Protein AF-A0A5R8Y4D1-F1 (afdb_monomer)

Secondary structure (DSSP, 8-state):
---HHHHHHHHHHHHHHHHHHHHHHHHHHHHHHHHHHHHHHHHHHHHHHHHHHHHHHHHH-S-TTHHHHHHHHS-TTBPP----HHHHB-----SSEEEEEEEEEE-TT-GGGTTEEEEEEEEESSSS-SEEEEEEEEEEB--

Structure (mmCIF, N/CA/C/O backbone):
data_AF-A0A5R8Y4D1-F1
#
_entry.id   AF-A0A5R8Y4D1-F1
#
loop_
_atom_site.group_PDB
_atom_site.id
_atom_site.type_symbol
_atom_site.label_atom_id
_atom_site.label_alt_id
_atom_site.label_comp_id
_atom_site.label_asym_id
_atom_site.label_entity_id
_atom_site.label_seq_id
_atom_site.pdbx_PDB_ins_code
_atom_site.Cartn_x
_atom_site.Cartn_y
_atom_site.Cartn_z
_atom_site.occupancy
_atom_site.B_iso_or_equiv
_atom_site.auth_seq_id
_atom_site.auth_comp_id
_atom_site.auth_asym_id
_atom_site.auth_atom_id
_atom_site.pdbx_PDB_model_num
ATOM 1 N N . MET A 1 1 ? -22.761 -4.738 68.530 1.00 45.22 1 MET A N 1
ATOM 2 C CA . MET A 1 1 ? -22.892 -5.840 67.554 1.00 45.22 1 MET A CA 1
ATOM 3 C C . MET A 1 1 ? -22.680 -5.242 66.180 1.00 45.22 1 MET A C 1
ATOM 5 O O . MET A 1 1 ? -23.512 -4.475 65.719 1.00 45.22 1 MET A O 1
ATOM 9 N N . GLU A 1 2 ? -21.498 -5.465 65.618 1.00 48.47 2 GLU A N 1
ATOM 10 C CA . GLU A 1 2 ? -21.051 -4.818 64.386 1.00 48.47 2 GLU A CA 1
ATOM 11 C C . GLU A 1 2 ? -21.714 -5.472 63.164 1.00 48.47 2 GLU A C 1
ATOM 13 O O . GLU A 1 2 ? -21.823 -6.696 63.062 1.00 48.47 2 GLU A O 1
ATOM 18 N N . ASN A 1 3 ? -22.229 -4.630 62.275 1.00 49.94 3 ASN A N 1
ATOM 19 C CA . ASN A 1 3 ? -23.137 -4.969 61.187 1.00 49.94 3 ASN A CA 1
ATOM 20 C C . ASN A 1 3 ? -22.412 -5.752 60.064 1.00 49.94 3 ASN A C 1
ATOM 22 O O . ASN A 1 3 ? -21.897 -5.176 59.107 1.00 49.94 3 ASN A O 1
ATOM 26 N N . LYS A 1 4 ? -22.332 -7.086 60.187 1.00 55.09 4 LYS A N 1
ATOM 27 C CA . LYS A 1 4 ? -21.673 -7.979 59.205 1.00 55.09 4 LYS A CA 1
ATOM 28 C C . LYS A 1 4 ? -22.376 -8.042 57.838 1.00 55.09 4 LYS A C 1
ATOM 30 O O . LYS A 1 4 ? -21.716 -8.293 56.832 1.00 55.09 4 LYS A O 1
ATOM 35 N N . THR A 1 5 ? -23.687 -7.811 57.765 1.00 55.19 5 THR A N 1
ATOM 36 C CA . THR A 1 5 ? -24.475 -7.974 56.526 1.00 55.19 5 THR A CA 1
ATOM 37 C C . THR A 1 5 ? -24.297 -6.817 55.539 1.00 55.19 5 THR A C 1
ATOM 39 O O . THR A 1 5 ? -24.350 -7.031 54.327 1.00 55.19 5 THR A O 1
ATOM 42 N N . THR A 1 6 ? -24.010 -5.603 56.019 1.00 56.97 6 THR A N 1
ATOM 43 C CA . THR A 1 6 ? -23.682 -4.445 55.167 1.00 56.97 6 THR A CA 1
ATOM 44 C C . THR A 1 6 ? -22.351 -4.602 54.431 1.00 56.97 6 THR A C 1
ATOM 46 O O . THR A 1 6 ? -22.246 -4.212 53.269 1.00 56.97 6 THR A O 1
ATOM 49 N N . ASN A 1 7 ? -21.358 -5.241 55.056 1.00 61.19 7 ASN A N 1
ATOM 50 C CA . ASN A 1 7 ? -20.033 -5.430 54.456 1.00 61.19 7 ASN A CA 1
ATOM 51 C C . ASN A 1 7 ? -20.040 -6.461 53.314 1.00 61.19 7 ASN A C 1
ATOM 53 O O . ASN A 1 7 ? -19.364 -6.258 52.309 1.00 61.19 7 ASN A O 1
ATOM 57 N N . MET A 1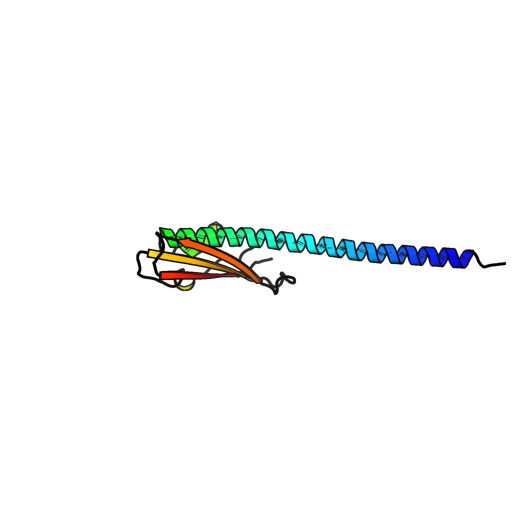 8 ? -20.861 -7.517 53.399 1.00 62.59 8 MET A N 1
ATOM 58 C CA . MET A 1 8 ? -20.993 -8.499 52.308 1.00 62.59 8 MET A CA 1
ATOM 59 C C . MET A 1 8 ? -21.659 -7.905 51.058 1.00 62.59 8 MET A C 1
ATOM 61 O O . MET A 1 8 ? -21.245 -8.208 49.940 1.00 62.59 8 MET A O 1
ATOM 65 N N . LYS A 1 9 ? -22.652 -7.017 51.226 1.00 64.38 9 LYS A N 1
ATOM 66 C CA . LYS A 1 9 ? -23.265 -6.291 50.098 1.00 64.38 9 LYS A CA 1
ATOM 67 C C . LYS A 1 9 ? -22.264 -5.359 49.410 1.00 64.38 9 LYS A C 1
ATOM 69 O O . LYS A 1 9 ? -22.254 -5.289 48.186 1.00 64.38 9 LYS A O 1
ATOM 74 N N . LYS A 1 10 ? -21.402 -4.686 50.178 1.00 74.62 10 LYS A N 1
ATOM 75 C CA . LYS A 1 10 ? -20.352 -3.813 49.636 1.00 74.62 10 LYS A CA 1
ATOM 76 C C . LYS A 1 10 ? -19.288 -4.603 48.862 1.00 74.62 10 LYS A C 1
ATOM 78 O O . LYS A 1 10 ? -18.960 -4.228 47.743 1.00 74.62 10 LYS A O 1
ATOM 83 N N . ALA A 1 11 ? -18.842 -5.738 49.404 1.00 78.38 11 ALA A N 1
ATOM 84 C CA . ALA A 1 11 ? -17.878 -6.617 48.739 1.00 78.38 11 ALA A CA 1
ATOM 85 C C . ALA A 1 11 ? -18.406 -7.181 47.404 1.00 78.38 11 ALA A C 1
ATOM 87 O O . ALA A 1 11 ? -17.661 -7.289 46.433 1.00 78.38 11 ALA A O 1
ATOM 88 N N . ALA A 1 12 ? -19.705 -7.497 47.323 1.00 82.31 12 ALA A N 1
ATOM 89 C CA . ALA A 1 12 ? -20.328 -7.926 46.071 1.00 82.31 12 ALA A CA 1
ATOM 90 C C . ALA A 1 12 ? -20.334 -6.811 45.008 1.00 82.31 12 ALA A C 1
ATOM 92 O O . ALA A 1 12 ? -20.061 -7.080 43.839 1.00 82.31 12 ALA A O 1
ATOM 93 N N . ILE A 1 13 ? -20.602 -5.564 45.411 1.00 85.06 13 ILE A N 1
ATOM 94 C CA . ILE A 1 13 ? -20.584 -4.399 44.513 1.00 85.06 13 ILE A CA 1
ATOM 95 C C . ILE A 1 13 ? -19.165 -4.126 44.005 1.00 85.06 13 ILE A C 1
ATOM 97 O O . ILE A 1 13 ? -18.985 -3.926 42.807 1.00 85.06 13 ILE A O 1
ATOM 101 N N . GLU A 1 14 ? -18.159 -4.167 44.883 1.00 85.44 14 GLU A N 1
ATOM 102 C CA . GLU A 1 14 ? -16.751 -3.989 44.500 1.00 85.44 14 GLU A CA 1
ATOM 103 C C . GLU A 1 14 ? -16.296 -5.069 43.506 1.00 85.44 14 GLU A C 1
ATOM 105 O O . GLU A 1 14 ? -15.656 -4.750 42.506 1.00 85.44 14 GLU A O 1
ATOM 110 N N . ASN A 1 15 ? -16.705 -6.326 43.706 1.00 88.12 15 ASN A N 1
ATOM 111 C CA . ASN A 1 15 ? -16.399 -7.412 42.774 1.00 88.12 15 ASN A CA 1
ATOM 112 C C . ASN A 1 15 ? -17.057 -7.194 41.397 1.00 88.12 15 ASN A C 1
ATOM 114 O O . ASN A 1 15 ? -16.396 -7.325 40.370 1.00 88.12 15 ASN A O 1
ATOM 118 N N . ILE A 1 16 ? -18.335 -6.798 41.355 1.00 90.81 16 ILE A N 1
ATOM 119 C CA . ILE A 1 16 ? -19.028 -6.470 40.093 1.00 90.81 16 ILE A CA 1
ATOM 120 C C . ILE A 1 16 ? -18.313 -5.325 39.360 1.00 90.81 16 ILE A C 1
ATOM 122 O O . ILE A 1 16 ? -18.125 -5.396 38.146 1.00 90.81 16 ILE A O 1
ATOM 126 N N . LEU A 1 17 ? -17.870 -4.298 40.090 1.00 89.75 17 LEU A N 1
ATOM 127 C CA . LEU A 1 17 ? -17.119 -3.170 39.534 1.00 89.75 17 LEU A CA 1
ATOM 128 C C . LEU A 1 17 ? -15.802 -3.622 38.886 1.00 89.75 17 LEU A C 1
ATOM 130 O O . LEU A 1 17 ? -15.503 -3.215 37.763 1.00 89.75 17 LEU A O 1
ATOM 134 N N . VAL A 1 18 ? -15.055 -4.511 39.548 1.00 92.88 18 VAL A N 1
ATOM 135 C CA . VAL A 1 18 ? -13.816 -5.091 39.000 1.00 92.88 18 VAL A CA 1
ATOM 136 C C . VAL A 1 18 ? -14.091 -5.868 37.709 1.00 92.88 18 VAL A C 1
ATOM 138 O O . VAL A 1 18 ? -13.372 -5.690 36.726 1.00 92.88 18 VAL A O 1
ATOM 141 N N . TRP A 1 19 ? -15.154 -6.674 37.667 1.00 94.19 19 TRP A N 1
ATOM 142 C CA . TRP A 1 19 ? -15.520 -7.435 36.468 1.00 94.19 19 TRP A CA 1
ATOM 143 C C . TRP A 1 19 ? -15.922 -6.549 35.289 1.00 94.19 19 TRP A C 1
ATOM 145 O O . TRP A 1 19 ? -15.547 -6.847 34.157 1.00 94.19 19 TRP A O 1
ATOM 155 N N . ILE A 1 20 ? -16.630 -5.444 35.535 1.00 93.75 20 ILE A N 1
ATOM 156 C CA . ILE A 1 20 ? -16.985 -4.481 34.482 1.00 93.75 20 ILE A CA 1
ATOM 157 C C . ILE A 1 20 ? -15.723 -3.840 33.895 1.00 93.75 20 ILE A C 1
ATOM 159 O O . ILE A 1 20 ? -15.586 -3.756 32.674 1.00 93.75 20 ILE A O 1
ATOM 163 N N . VAL A 1 21 ? -14.780 -3.429 34.745 1.00 93.88 21 VAL A N 1
ATOM 164 C CA . VAL A 1 21 ? -13.511 -2.831 34.299 1.00 93.88 21 VAL A CA 1
ATOM 165 C C . VAL A 1 21 ? -12.675 -3.839 33.505 1.00 93.88 21 VAL A C 1
ATOM 167 O O . VAL A 1 21 ? -12.142 -3.508 32.444 1.00 93.88 21 VAL A O 1
ATOM 170 N N . LEU A 1 22 ? -12.604 -5.087 33.972 1.00 93.44 22 LEU A N 1
ATOM 171 C CA . LEU A 1 22 ? -11.882 -6.157 33.285 1.00 93.44 22 LEU A CA 1
ATOM 172 C C . LEU A 1 22 ? -12.520 -6.477 31.925 1.00 93.44 22 LEU A C 1
ATOM 174 O O . LEU A 1 22 ? -11.813 -6.613 30.925 1.00 93.44 22 LEU A O 1
ATOM 178 N N . PHE A 1 23 ? -13.853 -6.508 31.860 1.00 94.81 23 PHE A N 1
ATOM 179 C CA . PHE A 1 23 ? -14.588 -6.697 30.612 1.00 94.81 23 PHE A CA 1
ATOM 180 C C . PHE A 1 23 ? -14.371 -5.541 29.626 1.00 94.81 23 PHE A C 1
ATOM 182 O O . PHE A 1 23 ? -14.164 -5.786 28.439 1.00 94.81 23 PHE A O 1
ATOM 189 N N . ALA A 1 24 ? -14.349 -4.292 30.098 1.00 93.56 24 ALA A N 1
ATOM 190 C CA . ALA A 1 24 ? -14.088 -3.130 29.249 1.00 93.56 24 ALA A CA 1
ATOM 191 C C . ALA A 1 24 ? -12.679 -3.168 28.627 1.00 93.56 24 ALA A C 1
ATOM 193 O O . ALA A 1 24 ? -12.521 -2.893 27.433 1.00 93.56 24 ALA A O 1
ATOM 194 N N . MET A 1 25 ? -11.659 -3.567 29.398 1.00 92.94 25 MET A N 1
ATOM 195 C CA . MET A 1 25 ? -10.300 -3.759 28.870 1.00 92.94 25 MET A CA 1
ATOM 196 C C . MET A 1 25 ? -10.237 -4.899 27.852 1.00 92.94 25 MET A C 1
ATOM 198 O O . MET A 1 25 ? -9.643 -4.739 26.785 1.00 92.94 25 MET A O 1
ATOM 202 N N . PHE A 1 26 ? -10.890 -6.026 28.143 1.00 93.00 26 PHE A N 1
ATOM 203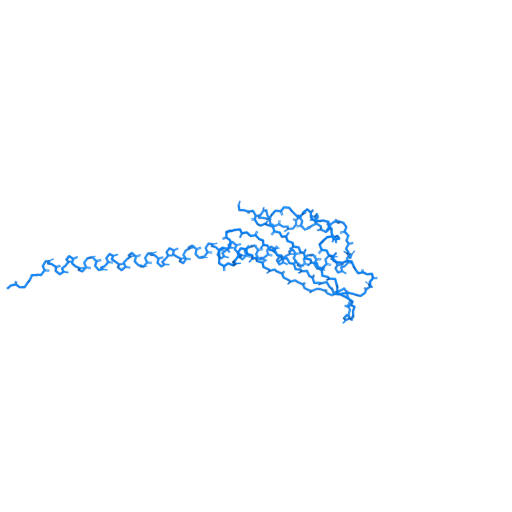 C CA . PHE A 1 26 ? -10.966 -7.154 27.219 1.00 93.00 26 PHE A CA 1
ATOM 204 C C . PHE A 1 26 ? -11.640 -6.768 25.893 1.00 93.00 26 PHE A C 1
ATOM 206 O O . PHE A 1 26 ? -11.081 -7.014 24.824 1.00 93.00 26 PHE A O 1
ATOM 213 N N . ALA A 1 27 ? -12.799 -6.105 25.951 1.00 92.12 27 ALA A N 1
ATOM 214 C CA . ALA A 1 27 ? -13.515 -5.647 24.763 1.00 92.12 27 ALA A CA 1
ATOM 215 C C . ALA A 1 27 ? -12.672 -4.661 23.937 1.00 92.12 27 ALA A C 1
ATOM 217 O O . ALA A 1 27 ? -12.636 -4.753 22.711 1.00 92.12 27 ALA A O 1
ATOM 218 N N . SER A 1 28 ? -11.930 -3.769 24.599 1.00 89.81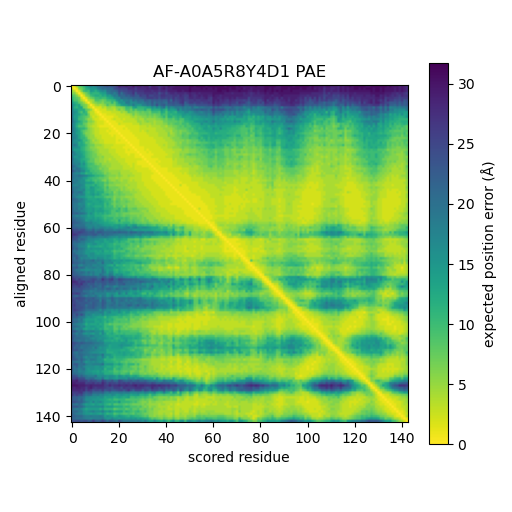 28 SER A N 1
ATOM 219 C CA . SER A 1 28 ? -11.029 -2.825 23.925 1.00 89.81 28 SER A CA 1
ATOM 220 C C . SER A 1 28 ? -9.916 -3.540 23.153 1.00 89.81 28 SER A C 1
ATOM 222 O O . SER A 1 28 ? -9.688 -3.236 21.982 1.00 89.81 28 SER A O 1
ATOM 224 N N . ILE A 1 29 ? -9.260 -4.533 23.767 1.00 90.88 29 ILE A N 1
ATOM 225 C CA . ILE A 1 29 ? -8.222 -5.335 23.095 1.00 90.88 29 ILE A CA 1
ATOM 226 C C . ILE A 1 29 ? -8.822 -6.132 21.930 1.00 90.88 29 ILE A C 1
ATOM 228 O O . ILE A 1 29 ? -8.217 -6.209 20.862 1.00 90.88 29 ILE A O 1
ATOM 232 N N . PHE A 1 30 ? -10.024 -6.683 22.096 1.00 89.31 30 PHE A N 1
ATOM 233 C CA . PHE A 1 30 ? -10.705 -7.421 21.034 1.00 89.31 30 PHE A CA 1
ATOM 234 C C . PHE A 1 30 ? -10.943 -6.554 19.788 1.00 89.31 30 PHE A C 1
ATOM 236 O O . PHE A 1 30 ? -10.556 -6.936 18.681 1.00 89.31 30 PHE A O 1
ATOM 243 N N . PHE A 1 31 ? -11.507 -5.354 19.958 1.00 84.75 31 PHE A N 1
ATOM 244 C CA . PHE A 1 31 ? -11.700 -4.431 18.836 1.00 84.75 31 PHE A CA 1
ATOM 245 C C . PHE A 1 31 ? -10.373 -3.948 18.244 1.00 84.75 31 PHE A C 1
ATOM 247 O O . PHE A 1 31 ? -10.278 -3.781 17.026 1.00 84.75 31 PHE A O 1
ATOM 254 N N . PHE A 1 32 ? -9.333 -3.777 19.061 1.00 84.31 32 PHE A N 1
ATOM 255 C CA . PHE A 1 32 ? -7.999 -3.431 18.575 1.00 84.31 32 PHE A CA 1
ATOM 256 C C . PHE A 1 32 ? -7.439 -4.499 17.622 1.00 84.31 32 PHE A C 1
ATOM 258 O O . PHE A 1 32 ? -6.993 -4.164 16.526 1.00 84.31 32 PHE A O 1
ATOM 265 N N . VAL A 1 33 ? -7.531 -5.784 17.982 1.00 88.44 33 VAL A N 1
ATOM 266 C CA . VAL A 1 33 ? -7.024 -6.893 17.150 1.00 88.44 33 VAL A CA 1
ATOM 267 C C . VAL A 1 33 ? -7.748 -6.975 15.804 1.00 88.44 33 VAL A C 1
ATOM 269 O O . VAL A 1 33 ? -7.109 -7.191 14.769 1.00 88.44 33 VAL A O 1
ATOM 272 N N . ILE A 1 34 ? -9.067 -6.765 15.790 1.00 85.19 34 ILE A N 1
ATOM 273 C CA . ILE A 1 34 ? -9.852 -6.763 14.546 1.00 85.19 34 ILE A CA 1
ATOM 274 C C . ILE A 1 34 ? -9.384 -5.639 13.618 1.00 85.19 34 ILE A C 1
ATOM 276 O O . ILE A 1 34 ? -9.059 -5.900 12.459 1.00 85.19 34 ILE A O 1
ATOM 280 N N . ASN A 1 35 ? -9.295 -4.409 14.134 1.00 80.44 35 ASN A N 1
ATOM 281 C CA . ASN A 1 35 ? -8.830 -3.262 13.352 1.00 80.44 35 ASN A CA 1
ATOM 282 C C . ASN A 1 35 ? -7.404 -3.487 12.832 1.00 80.44 35 ASN A C 1
ATOM 284 O O . ASN A 1 35 ? -7.129 -3.276 11.652 1.00 80.44 35 ASN A O 1
ATOM 288 N N . TYR A 1 36 ? -6.517 -3.998 13.685 1.00 83.94 36 TYR A N 1
ATOM 289 C CA . TYR A 1 36 ? -5.134 -4.284 13.320 1.00 83.94 36 TYR A CA 1
ATOM 290 C C . TYR A 1 36 ? -5.019 -5.332 12.202 1.00 83.94 36 TYR A C 1
ATOM 292 O O . TYR A 1 36 ? -4.222 -5.176 11.278 1.00 83.94 36 TYR A O 1
ATOM 300 N N . THR A 1 37 ? -5.865 -6.365 12.218 1.00 85.06 37 THR A N 1
ATOM 301 C CA . THR A 1 37 ? -5.866 -7.405 11.176 1.00 85.06 37 THR A CA 1
ATOM 302 C C . T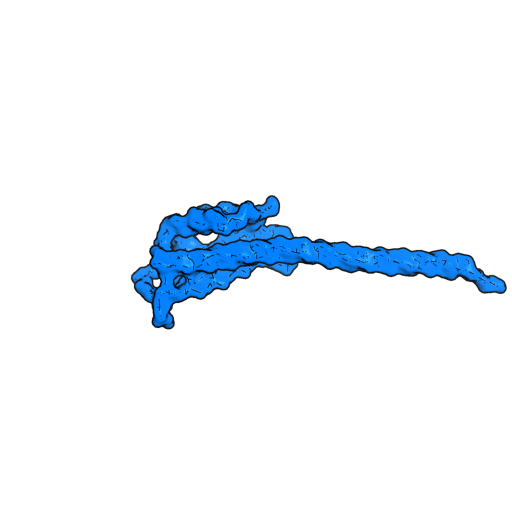HR A 1 37 ? -6.263 -6.850 9.806 1.00 85.06 37 THR A C 1
ATOM 304 O O . THR A 1 37 ? -5.661 -7.211 8.793 1.00 85.06 37 THR A O 1
ATOM 307 N N . VAL A 1 38 ? -7.264 -5.965 9.754 1.00 80.88 38 VAL A N 1
ATOM 308 C CA . VAL A 1 38 ? -7.679 -5.302 8.504 1.00 80.88 38 VAL A CA 1
ATOM 309 C C . VAL A 1 38 ? -6.537 -4.452 7.946 1.00 80.88 38 VAL A C 1
ATOM 311 O O . VAL A 1 38 ? -6.276 -4.481 6.744 1.00 80.88 38 VAL A O 1
ATOM 314 N N . ILE A 1 39 ? -5.815 -3.762 8.828 1.00 83.31 39 ILE A N 1
ATOM 315 C CA . ILE A 1 39 ? -4.691 -2.895 8.470 1.00 83.31 39 ILE A CA 1
ATOM 316 C C . ILE A 1 39 ? -3.526 -3.688 7.896 1.00 83.31 39 ILE A C 1
ATOM 318 O O . ILE A 1 39 ? -3.008 -3.303 6.851 1.00 83.31 39 ILE A O 1
ATOM 322 N N . ILE A 1 40 ? -3.134 -4.798 8.529 1.00 86.50 40 ILE A N 1
ATOM 323 C CA . ILE A 1 40 ? -2.054 -5.645 8.004 1.00 86.50 40 ILE A CA 1
ATOM 324 C C . ILE A 1 40 ? -2.401 -6.140 6.603 1.00 86.50 40 ILE A C 1
ATOM 326 O O . ILE A 1 40 ? -1.601 -5.990 5.690 1.00 86.50 40 ILE A O 1
ATOM 330 N N . ARG A 1 41 ? -3.617 -6.655 6.393 1.00 86.19 41 ARG A N 1
ATOM 331 C CA . ARG A 1 41 ? -4.029 -7.154 5.070 1.00 86.19 41 ARG A CA 1
ATOM 332 C C . ARG A 1 41 ? -4.033 -6.058 4.006 1.00 86.19 41 ARG A C 1
ATOM 334 O O . ARG A 1 41 ? -3.647 -6.305 2.862 1.00 86.19 41 ARG A O 1
ATOM 341 N N . ALA A 1 42 ? -4.488 -4.859 4.371 1.00 86.06 42 ALA A N 1
ATOM 342 C CA . ALA A 1 42 ? -4.428 -3.704 3.486 1.00 86.06 42 ALA A CA 1
ATOM 343 C C . ALA A 1 42 ? -2.972 -3.358 3.154 1.00 86.06 42 ALA A C 1
ATOM 345 O O . ALA A 1 42 ? -2.641 -3.192 1.983 1.00 86.06 42 ALA A O 1
ATOM 346 N N . LYS A 1 43 ? -2.096 -3.340 4.162 1.00 87.94 43 LYS A N 1
ATOM 347 C CA . LYS A 1 43 ? -0.670 -3.074 3.994 1.00 87.94 43 LYS A CA 1
ATOM 348 C C . LYS A 1 43 ? 0.020 -4.107 3.103 1.00 87.94 43 LYS A C 1
ATOM 350 O O . LYS A 1 43 ? 0.714 -3.698 2.184 1.00 87.94 43 LYS A O 1
ATOM 355 N N . ASP A 1 44 ? -0.213 -5.400 3.306 1.00 89.56 44 ASP A N 1
ATOM 356 C CA . ASP A 1 44 ? 0.374 -6.460 2.475 1.00 89.56 44 ASP A CA 1
ATOM 357 C C . ASP A 1 44 ? -0.036 -6.303 1.004 1.00 89.56 44 ASP A C 1
ATOM 359 O O . ASP A 1 44 ? 0.784 -6.436 0.098 1.00 89.56 44 ASP A O 1
ATOM 363 N N . THR A 1 45 ? -1.304 -5.951 0.757 1.00 88.81 45 THR A N 1
ATOM 364 C CA . THR A 1 45 ? -1.793 -5.674 -0.603 1.00 88.81 45 THR A CA 1
ATOM 365 C C . THR A 1 45 ? -1.107 -4.441 -1.195 1.00 88.81 45 THR A C 1
ATOM 367 O O . THR A 1 45 ? -0.703 -4.458 -2.353 1.00 88.81 45 THR A O 1
ATOM 370 N N . MET A 1 46 ? -0.953 -3.368 -0.416 1.00 90.12 46 MET A N 1
ATOM 371 C CA . MET A 1 46 ? -0.266 -2.157 -0.871 1.00 90.12 46 MET A CA 1
ATOM 372 C C . MET A 1 46 ? 1.213 -2.406 -1.157 1.00 90.12 46 MET A C 1
ATOM 374 O O . MET A 1 46 ? 1.722 -1.901 -2.151 1.00 90.12 46 MET A O 1
ATOM 378 N N . ASP A 1 47 ? 1.888 -3.180 -0.308 1.00 90.94 47 ASP A N 1
ATOM 379 C CA . ASP A 1 47 ? 3.289 -3.550 -0.488 1.00 90.94 47 ASP A CA 1
ATOM 380 C C . ASP A 1 47 ? 3.449 -4.398 -1.766 1.00 90.94 47 ASP A C 1
ATOM 382 O O . ASP A 1 47 ? 4.368 -4.150 -2.546 1.00 90.94 47 ASP A O 1
ATOM 386 N N . ALA A 1 48 ? 2.507 -5.305 -2.057 1.00 90.75 48 ALA A N 1
ATOM 387 C CA . ALA A 1 48 ? 2.474 -6.054 -3.316 1.00 90.75 48 ALA A CA 1
ATOM 388 C C . ALA A 1 48 ? 2.242 -5.151 -4.544 1.00 90.75 48 ALA A C 1
ATOM 390 O O . ALA A 1 48 ? 2.914 -5.312 -5.561 1.00 90.75 48 ALA A O 1
ATOM 391 N N . ILE A 1 49 ? 1.332 -4.175 -4.450 1.00 89.69 49 ILE A N 1
ATOM 392 C CA . ILE A 1 49 ? 1.084 -3.185 -5.512 1.00 89.69 49 ILE A CA 1
ATOM 393 C C . ILE A 1 49 ? 2.326 -2.313 -5.740 1.00 89.69 49 ILE A C 1
ATOM 395 O O . ILE A 1 49 ? 2.701 -2.078 -6.887 1.00 89.69 49 ILE A O 1
ATOM 399 N N . ALA A 1 50 ? 2.985 -1.854 -4.674 1.00 90.56 50 ALA A N 1
ATOM 400 C CA . ALA A 1 50 ? 4.189 -1.032 -4.764 1.00 90.56 50 ALA A CA 1
ATOM 401 C C . ALA A 1 50 ? 5.369 -1.815 -5.363 1.00 90.56 50 ALA A C 1
ATOM 403 O O . ALA A 1 50 ? 6.112 -1.279 -6.187 1.00 90.56 50 ALA A O 1
ATOM 404 N N . ASP A 1 51 ? 5.537 -3.085 -4.985 1.00 92.31 51 ASP A N 1
ATOM 405 C CA . ASP A 1 51 ? 6.572 -3.960 -5.543 1.00 92.31 51 ASP A CA 1
ATOM 406 C C . ASP A 1 51 ? 6.304 -4.291 -7.009 1.00 92.31 51 ASP A C 1
ATOM 408 O O . ASP A 1 51 ? 7.193 -4.145 -7.845 1.00 92.31 51 ASP A O 1
ATOM 412 N N . PHE A 1 52 ? 5.065 -4.627 -7.364 1.00 90.12 52 PHE A N 1
ATOM 413 C CA . PHE A 1 52 ? 4.697 -4.827 -8.761 1.00 90.12 52 PHE A CA 1
ATOM 414 C C . PHE A 1 52 ? 4.898 -3.555 -9.592 1.00 90.12 52 PHE A C 1
ATOM 416 O O . PHE A 1 52 ? 5.553 -3.606 -10.629 1.00 90.12 52 PHE A O 1
ATOM 423 N N . GLY A 1 53 ? 4.380 -2.413 -9.132 1.00 88.50 53 GLY A N 1
ATOM 424 C CA . GLY A 1 53 ? 4.452 -1.149 -9.862 1.00 88.50 53 GLY A CA 1
ATOM 425 C C . GLY A 1 53 ? 5.883 -0.667 -10.072 1.00 88.50 53 GLY A C 1
ATOM 426 O O . GLY A 1 53 ? 6.252 -0.302 -11.185 1.00 88.50 53 GLY A O 1
ATOM 427 N N . SER A 1 54 ? 6.717 -0.731 -9.032 1.00 89.69 54 SER A N 1
ATOM 428 C CA . SER A 1 54 ? 8.129 -0.343 -9.145 1.00 89.69 54 SER A CA 1
ATOM 429 C C . SER A 1 54 ? 8.921 -1.250 -10.089 1.00 89.69 54 SER A C 1
ATOM 431 O O . SER A 1 54 ? 9.670 -0.736 -10.916 1.00 89.69 54 SER A O 1
ATOM 433 N N . ASN A 1 55 ? 8.725 -2.573 -10.028 1.00 89.00 55 ASN A N 1
ATOM 434 C CA . ASN A 1 55 ? 9.387 -3.510 -10.942 1.00 89.00 55 ASN A CA 1
ATOM 435 C C . ASN A 1 55 ? 8.867 -3.386 -12.380 1.00 89.00 55 ASN A C 1
ATOM 437 O O . ASN A 1 55 ? 9.653 -3.431 -13.323 1.00 89.00 55 ASN A O 1
ATOM 441 N N . TYR A 1 56 ? 7.558 -3.206 -12.563 1.00 87.81 56 TYR A N 1
ATOM 442 C CA . TYR A 1 56 ? 6.964 -3.050 -13.888 1.00 87.81 56 TYR A CA 1
ATOM 443 C C . TYR A 1 56 ? 7.500 -1.804 -14.588 1.00 87.81 56 TYR A C 1
ATOM 445 O O . TYR A 1 56 ? 7.941 -1.897 -15.732 1.00 87.81 56 TYR A O 1
ATOM 453 N N . VAL A 1 57 ? 7.513 -0.668 -13.886 1.00 86.94 57 VAL A N 1
ATOM 454 C CA . VAL A 1 57 ? 8.036 0.592 -14.424 1.00 86.94 57 VAL A CA 1
ATOM 455 C C . VAL A 1 57 ? 9.545 0.511 -14.637 1.00 86.94 57 VAL A C 1
ATOM 457 O O . VAL A 1 57 ? 10.027 1.039 -15.628 1.00 86.94 57 VAL A O 1
ATOM 460 N N . ALA A 1 58 ? 10.292 -0.181 -13.771 1.00 86.19 58 ALA A N 1
ATOM 461 C CA . ALA A 1 58 ? 11.731 -0.359 -13.960 1.00 86.19 58 ALA A CA 1
ATOM 462 C C . ALA A 1 58 ? 12.072 -1.175 -15.217 1.00 86.19 58 ALA A C 1
ATOM 464 O O . ALA A 1 58 ? 13.043 -0.856 -15.888 1.00 86.19 58 ALA A O 1
ATOM 465 N N . VAL A 1 59 ? 11.289 -2.209 -15.547 1.00 86.12 59 VAL A N 1
ATOM 466 C CA . VAL A 1 59 ? 11.579 -3.106 -16.682 1.00 86.12 59 VAL A CA 1
ATOM 467 C C . VAL A 1 59 ? 10.971 -2.609 -17.993 1.00 86.12 59 VAL A C 1
ATOM 469 O O . VAL A 1 59 ? 11.628 -2.640 -19.030 1.00 86.12 59 VAL A O 1
ATOM 472 N N . ASN A 1 60 ? 9.707 -2.185 -17.963 1.00 82.25 60 ASN A N 1
ATOM 473 C CA . ASN A 1 60 ? 8.930 -1.874 -19.166 1.00 82.25 60 ASN A CA 1
ATOM 474 C C . ASN A 1 60 ? 8.775 -0.367 -19.409 1.00 82.25 60 ASN A C 1
ATOM 476 O O . ASN A 1 60 ? 8.223 0.027 -20.435 1.00 82.25 60 ASN A O 1
ATOM 480 N N . GLY A 1 61 ? 9.232 0.474 -18.478 1.00 79.50 61 GLY A N 1
ATOM 481 C CA . GLY A 1 61 ? 8.928 1.899 -18.482 1.00 79.50 61 GLY A CA 1
ATOM 482 C C . GLY A 1 61 ? 7.467 2.191 -18.124 1.00 79.50 61 GLY A C 1
ATOM 483 O O . GLY A 1 61 ? 6.728 1.346 -17.612 1.00 79.50 61 GLY A O 1
ATOM 484 N N . ILE A 1 62 ? 7.047 3.427 -18.382 1.00 79.75 62 ILE A N 1
ATOM 485 C CA . ILE A 1 62 ? 5.673 3.883 -18.148 1.00 79.75 62 ILE A CA 1
ATOM 486 C C . ILE A 1 62 ? 4.861 3.557 -19.404 1.00 79.75 62 ILE A C 1
ATOM 488 O O . ILE A 1 62 ? 5.035 4.197 -20.436 1.00 79.75 62 ILE A O 1
ATOM 492 N N . GLY A 1 63 ? 4.010 2.534 -19.321 1.00 73.69 63 GLY A N 1
ATOM 493 C CA . GLY A 1 63 ? 3.092 2.128 -20.392 1.00 73.69 63 GLY A CA 1
ATOM 494 C C . GLY A 1 63 ? 1.646 2.119 -19.908 1.00 73.69 63 GLY A C 1
ATOM 495 O O . GLY A 1 63 ? 1.420 2.073 -18.702 1.00 73.69 63 GLY A O 1
ATOM 496 N N . ASP A 1 64 ? 0.681 2.156 -20.826 1.00 72.25 64 ASP A N 1
ATOM 497 C CA . ASP A 1 64 ? -0.752 2.372 -20.540 1.00 72.25 64 ASP A CA 1
ATOM 498 C C . ASP A 1 64 ? -1.418 1.242 -19.721 1.00 72.25 64 ASP A C 1
ATOM 500 O O . ASP A 1 64 ? -2.404 1.473 -19.030 1.00 72.25 64 ASP A O 1
ATOM 504 N N . ASP A 1 65 ? -0.820 0.047 -19.691 1.00 81.31 65 ASP A N 1
ATOM 505 C CA . ASP A 1 65 ? -1.396 -1.148 -19.049 1.00 81.31 65 ASP A CA 1
ATOM 506 C C . ASP A 1 65 ? -1.129 -1.264 -17.532 1.00 81.31 65 ASP A C 1
ATOM 508 O O . ASP A 1 65 ? -1.547 -2.237 -16.894 1.00 81.31 65 ASP A O 1
ATOM 512 N N . LEU A 1 66 ? -0.364 -0.347 -16.926 1.00 83.69 66 LEU A N 1
ATOM 513 C CA . LEU A 1 66 ? 0.044 -0.479 -15.518 1.00 83.69 66 LEU A CA 1
ATOM 514 C C . LEU A 1 66 ? -1.169 -0.507 -14.570 1.00 83.69 66 LEU A C 1
ATOM 516 O O . LEU A 1 66 ? -1.190 -1.321 -13.648 1.00 83.69 66 LEU A O 1
ATOM 520 N N . SER A 1 67 ? -2.183 0.330 -14.796 1.00 84.88 67 SER A N 1
ATOM 521 C CA . SER A 1 67 ? -3.393 0.380 -13.960 1.00 84.88 67 SER A CA 1
ATOM 522 C C . SER A 1 67 ? -4.231 -0.898 -14.072 1.00 84.88 67 SER A C 1
ATOM 524 O O . SER A 1 67 ? -4.668 -1.430 -13.048 1.00 84.88 67 SER A O 1
ATOM 526 N N . ASP A 1 68 ? -4.375 -1.449 -15.277 1.00 87.31 68 ASP A N 1
ATOM 527 C CA . ASP A 1 68 ? -5.071 -2.717 -15.526 1.00 87.31 68 ASP A CA 1
ATOM 528 C C . ASP A 1 68 ? -4.373 -3.886 -14.827 1.00 87.31 68 ASP A C 1
ATOM 530 O O . ASP A 1 68 ? -4.993 -4.627 -14.063 1.00 87.31 68 ASP A O 1
ATOM 534 N N . ARG A 1 69 ? -3.050 -3.996 -14.976 1.00 84.50 69 ARG A N 1
ATOM 535 C CA . ARG A 1 69 ? -2.281 -5.060 -14.311 1.00 84.50 69 ARG A CA 1
ATOM 536 C C . ARG A 1 69 ? -2.267 -4.915 -12.790 1.00 84.50 69 ARG A C 1
ATOM 538 O O . ARG A 1 69 ? -2.258 -5.913 -12.072 1.00 84.50 69 ARG A O 1
ATOM 545 N N . MET A 1 70 ? -2.292 -3.686 -12.276 1.00 87.00 70 MET A N 1
ATOM 546 C CA . MET A 1 70 ? -2.471 -3.442 -10.844 1.00 87.00 70 MET A CA 1
ATOM 547 C C . MET A 1 70 ? -3.866 -3.852 -10.357 1.00 87.00 70 MET A C 1
ATOM 549 O O . MET A 1 70 ? -4.003 -4.362 -9.242 1.00 87.00 70 MET A O 1
ATOM 553 N N . ASN A 1 71 ? -4.898 -3.669 -11.186 1.00 86.50 71 ASN A N 1
ATOM 554 C CA . ASN A 1 71 ? -6.254 -4.124 -10.890 1.00 86.50 71 ASN A CA 1
ATOM 555 C C . ASN A 1 71 ? -6.384 -5.656 -10.855 1.00 86.50 71 ASN A C 1
ATOM 557 O O . ASN A 1 71 ? -7.259 -6.152 -10.144 1.00 86.50 71 ASN A O 1
ATOM 561 N N . ASP A 1 72 ? -5.499 -6.396 -11.526 1.00 86.81 72 ASP A N 1
ATOM 562 C CA . ASP A 1 72 ? -5.466 -7.864 -11.462 1.00 86.81 72 ASP A CA 1
ATOM 563 C C . ASP A 1 72 ? -4.876 -8.399 -10.146 1.00 86.81 72 ASP A C 1
ATOM 565 O O . ASP A 1 72 ? -5.302 -9.443 -9.647 1.00 86.81 72 ASP A O 1
ATOM 569 N N . ILE A 1 73 ? -3.901 -7.694 -9.561 1.00 86.44 73 ILE A N 1
ATOM 570 C CA . ILE A 1 73 ? -3.215 -8.131 -8.330 1.00 86.44 73 ILE A CA 1
ATOM 571 C C . ILE A 1 73 ? -3.828 -7.562 -7.050 1.00 86.44 73 ILE A C 1
ATOM 573 O O . ILE A 1 73 ? -3.512 -8.024 -5.949 1.00 86.44 73 ILE A O 1
ATOM 577 N N . LYS A 1 74 ? -4.679 -6.537 -7.156 1.00 84.06 74 LYS A N 1
ATOM 578 C CA . LYS A 1 74 ? -5.265 -5.907 -5.974 1.00 84.06 74 LYS A CA 1
ATOM 579 C C . LYS A 1 74 ? -6.244 -6.845 -5.272 1.00 84.06 74 LYS A C 1
ATOM 581 O O . LYS A 1 74 ? -6.957 -7.649 -5.869 1.00 84.06 74 LYS A O 1
ATOM 586 N N . SER A 1 75 ? -6.355 -6.662 -3.963 1.00 83.50 75 SER A N 1
ATOM 587 C CA . SER A 1 75 ? -7.419 -7.291 -3.189 1.00 83.50 75 SER A CA 1
ATOM 588 C C . SER A 1 75 ? -8.778 -6.661 -3.520 1.00 83.50 75 SER A C 1
ATOM 590 O O . SER A 1 75 ? -8.878 -5.462 -3.779 1.00 83.50 75 SER A O 1
ATOM 592 N N . ARG A 1 76 ? -9.855 -7.456 -3.439 1.00 81.56 76 ARG A N 1
ATOM 593 C CA . ARG A 1 76 ? -11.247 -7.020 -3.686 1.00 81.56 76 ARG A CA 1
ATOM 594 C C . ARG A 1 76 ? -11.699 -5.848 -2.813 1.00 81.56 76 ARG A C 1
ATOM 596 O O . ARG A 1 76 ? -12.617 -5.129 -3.185 1.00 81.56 76 ARG A O 1
ATOM 603 N N . ASN A 1 77 ? -11.040 -5.655 -1.675 1.00 80.81 77 ASN A N 1
ATOM 604 C CA . ASN A 1 77 ? -11.337 -4.575 -0.742 1.00 80.81 77 ASN A CA 1
ATOM 605 C C . ASN A 1 77 ? -10.762 -3.229 -1.205 1.00 80.81 77 ASN A C 1
ATOM 607 O O . ASN A 1 77 ? -10.967 -2.226 -0.540 1.00 80.81 77 ASN A O 1
ATOM 611 N N . PHE A 1 78 ? -10.029 -3.173 -2.316 1.00 84.38 78 PHE A N 1
ATOM 612 C CA . PHE A 1 78 ? -9.577 -1.920 -2.910 1.00 84.38 78 PHE A CA 1
ATOM 613 C C . PHE A 1 78 ? -10.482 -1.538 -4.079 1.00 84.38 78 PHE A C 1
ATOM 615 O O . PHE A 1 78 ? -10.869 -2.379 -4.897 1.00 84.38 78 PHE A O 1
ATOM 622 N N . SER A 1 79 ? -10.793 -0.247 -4.174 1.00 84.88 79 SER A N 1
ATOM 623 C CA . SER A 1 79 ? -11.411 0.369 -5.353 1.00 84.88 79 SER A CA 1
ATOM 624 C C . SER A 1 79 ? -10.586 0.111 -6.620 1.00 84.88 79 SER A C 1
ATOM 626 O O . SER A 1 79 ? -9.413 -0.262 -6.557 1.00 84.88 79 SER A O 1
ATOM 628 N N . ASN A 1 80 ? -11.219 0.176 -7.794 1.00 83.19 80 ASN A N 1
ATOM 629 C CA . ASN A 1 80 ? -10.482 0.064 -9.055 1.00 83.19 80 ASN A CA 1
ATOM 630 C C . ASN A 1 80 ? -9.576 1.283 -9.230 1.00 83.19 80 ASN A C 1
ATOM 632 O O . ASN A 1 80 ? -9.982 2.415 -8.969 1.00 83.19 80 ASN A O 1
ATOM 636 N N . ILE A 1 81 ? -8.350 1.021 -9.667 1.00 83.31 81 ILE A N 1
ATOM 637 C CA . ILE A 1 81 ? -7.380 2.036 -10.047 1.00 83.31 81 ILE A CA 1
ATOM 638 C C . ILE A 1 81 ? -7.746 2.460 -11.467 1.00 83.31 81 ILE A C 1
ATOM 640 O O . ILE A 1 81 ? -7.520 1.707 -12.407 1.00 83.31 81 ILE A O 1
ATOM 644 N N . ASN A 1 82 ? -8.334 3.647 -11.607 1.00 72.31 82 ASN A N 1
ATOM 645 C CA . ASN A 1 82 ? -8.736 4.218 -12.899 1.00 72.31 82 ASN A CA 1
ATOM 646 C C . ASN A 1 82 ? -7.802 5.363 -13.336 1.00 72.31 82 ASN A C 1
ATOM 648 O O . ASN A 1 82 ? -8.218 6.254 -14.070 1.00 72.31 82 ASN A O 1
ATOM 652 N N . ALA A 1 83 ? -6.576 5.397 -12.814 1.00 68.19 83 ALA A N 1
ATOM 653 C CA . ALA A 1 83 ? -5.606 6.432 -13.143 1.00 68.19 83 ALA A CA 1
ATOM 654 C C . ALA A 1 83 ? -4.814 6.038 -14.396 1.00 68.19 83 ALA A C 1
ATOM 656 O O . ALA A 1 83 ? -4.345 4.903 -14.493 1.00 68.19 83 ALA A O 1
ATOM 657 N N . ASP A 1 84 ? -4.643 6.985 -15.319 1.00 65.12 84 ASP A N 1
ATOM 658 C CA . ASP A 1 84 ? -3.713 6.831 -16.436 1.00 65.12 84 ASP A CA 1
ATOM 659 C C . ASP A 1 84 ? -2.288 6.724 -15.902 1.00 65.12 84 ASP A C 1
ATOM 661 O O . ASP A 1 84 ? -1.901 7.370 -14.926 1.00 65.12 84 ASP A O 1
ATOM 665 N N . THR A 1 85 ? -1.464 5.928 -16.556 1.00 63.78 85 THR A N 1
ATOM 666 C CA . THR A 1 85 ? -0.129 5.570 -16.060 1.00 63.78 85 THR A CA 1
ATOM 667 C C . THR A 1 85 ? 0.836 6.758 -16.069 1.00 63.78 85 THR A C 1
ATOM 669 O O . THR A 1 85 ? 1.698 6.861 -15.196 1.00 63.78 85 THR A O 1
ATOM 672 N N . SER A 1 86 ? 0.588 7.732 -16.948 1.00 60.75 86 SER A N 1
ATOM 673 C CA . SER A 1 86 ? 1.216 9.062 -16.974 1.00 60.75 86 SER A CA 1
ATOM 674 C C . SER A 1 86 ? 0.760 10.003 -15.849 1.00 60.75 86 SER A C 1
ATOM 676 O O . SER A 1 86 ? 1.455 10.967 -15.536 1.00 60.75 86 SER A O 1
ATOM 678 N N . THR A 1 87 ? -0.395 9.742 -15.227 1.00 69.38 87 THR A N 1
ATOM 679 C CA . THR A 1 87 ? -0.853 10.466 -14.026 1.00 69.38 87 THR A CA 1
ATOM 680 C C . THR A 1 87 ? -0.326 9.840 -12.741 1.00 69.38 87 THR 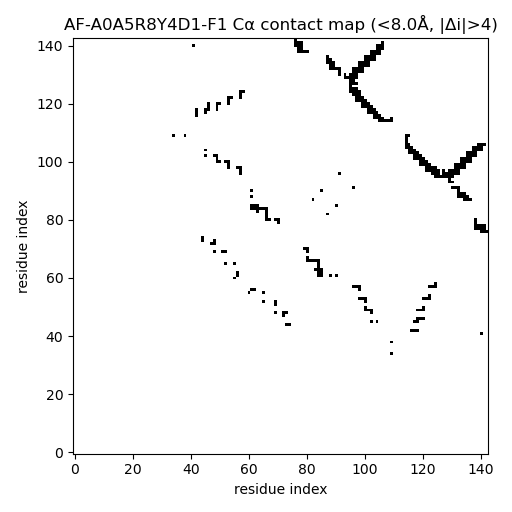A C 1
ATOM 682 O O . THR A 1 87 ? -0.213 10.531 -11.732 1.00 69.38 87 THR A O 1
ATOM 685 N N . ILE A 1 88 ? 0.019 8.549 -12.786 1.00 79.31 88 ILE A N 1
ATOM 686 C CA . ILE A 1 88 ? 0.616 7.828 -11.662 1.00 79.31 88 ILE A CA 1
ATOM 687 C C . ILE A 1 88 ? 2.106 8.155 -11.564 1.00 79.31 88 ILE A C 1
ATOM 689 O O . ILE A 1 88 ? 2.580 8.422 -10.468 1.00 79.31 88 ILE A O 1
ATOM 693 N N . CYS A 1 89 ? 2.839 8.134 -12.681 1.00 83.69 89 CYS A N 1
ATOM 694 C CA . CYS A 1 89 ? 4.294 8.281 -12.714 1.00 83.69 89 CYS A CA 1
ATOM 695 C C . CYS A 1 89 ? 4.733 9.514 -13.506 1.00 83.69 89 CYS A C 1
ATOM 697 O O . CYS A 1 89 ? 4.224 9.769 -14.597 1.00 83.69 89 CYS A O 1
ATOM 699 N N . ASN A 1 90 ? 5.745 10.235 -13.016 1.00 83.69 90 ASN A N 1
ATOM 700 C CA . ASN A 1 90 ? 6.416 11.245 -13.834 1.00 83.69 90 ASN A CA 1
ATOM 701 C C . ASN A 1 90 ? 7.209 10.577 -14.973 1.00 83.69 90 ASN A C 1
ATOM 703 O O . ASN A 1 90 ? 7.906 9.584 -14.785 1.00 83.69 90 ASN A O 1
ATOM 707 N N . THR A 1 91 ? 7.133 11.135 -16.176 1.00 75.75 91 THR A N 1
ATOM 708 C CA . THR A 1 91 ? 7.905 10.625 -17.310 1.00 75.75 91 THR A CA 1
ATOM 709 C C . THR A 1 91 ? 9.350 11.087 -17.224 1.00 75.75 91 THR A C 1
ATOM 711 O O . THR A 1 91 ? 9.601 12.283 -17.066 1.00 75.75 91 THR A O 1
ATOM 714 N N . ASN A 1 92 ? 10.286 10.157 -17.396 1.00 71.12 92 ASN A N 1
ATOM 715 C CA . ASN A 1 92 ? 11.681 10.471 -17.655 1.00 71.12 92 ASN A CA 1
ATOM 716 C C . ASN A 1 92 ? 12.129 9.820 -18.972 1.00 71.12 92 ASN A C 1
ATOM 718 O O . ASN A 1 92 ? 11.700 8.712 -19.287 1.00 71.12 92 ASN A O 1
ATOM 722 N N . ASN A 1 93 ? 12.977 10.521 -19.724 1.00 71.00 93 ASN A N 1
ATOM 723 C CA . ASN A 1 93 ? 13.524 10.070 -21.003 1.00 71.00 93 ASN A CA 1
ATOM 724 C C . ASN A 1 93 ? 14.920 9.444 -20.871 1.00 71.00 93 ASN A C 1
ATOM 726 O O . ASN A 1 93 ? 15.496 9.040 -21.881 1.00 71.00 93 ASN A O 1
ATOM 730 N N . ASP A 1 94 ? 15.477 9.377 -19.661 1.00 74.12 94 ASP A N 1
ATOM 731 C CA . ASP A 1 94 ? 16.760 8.719 -19.451 1.00 74.12 94 ASP A CA 1
ATOM 732 C C . ASP A 1 94 ? 16.627 7.198 -19.456 1.00 74.12 94 ASP A C 1
ATOM 734 O O . ASP A 1 94 ? 15.647 6.617 -18.990 1.00 74.12 94 ASP A O 1
ATOM 738 N N . ASN A 1 95 ? 17.677 6.542 -19.945 1.00 74.44 95 ASN A N 1
ATOM 739 C CA . ASN A 1 95 ? 17.770 5.083 -19.980 1.00 74.44 95 ASN A CA 1
ATOM 740 C C . ASN A 1 95 ? 18.171 4.483 -18.623 1.00 74.44 95 ASN A C 1
ATOM 742 O O . ASN A 1 95 ? 17.967 3.294 -18.386 1.00 74.44 95 ASN A O 1
ATOM 746 N N . GLU A 1 96 ? 18.717 5.305 -17.727 1.00 82.12 96 GLU A N 1
ATOM 747 C CA . GLU A 1 96 ? 19.040 4.941 -16.354 1.00 82.12 96 GLU A CA 1
ATOM 748 C C . GLU A 1 96 ? 18.142 5.738 -15.417 1.00 82.12 96 GLU A C 1
ATOM 750 O O . GLU A 1 96 ? 18.099 6.967 -15.474 1.00 82.12 96 GLU A O 1
ATOM 755 N N . TYR A 1 97 ? 17.423 5.045 -14.541 1.00 84.56 97 TYR A N 1
ATOM 756 C CA . TYR A 1 97 ? 16.570 5.694 -13.557 1.00 84.56 97 TYR A CA 1
ATOM 757 C C . TYR A 1 97 ? 16.313 4.798 -12.351 1.00 84.56 97 TYR A C 1
ATOM 759 O O . TYR A 1 97 ? 16.404 3.564 -12.410 1.00 84.56 97 TYR A O 1
ATOM 767 N N . LYS A 1 98 ? 15.957 5.443 -11.240 1.00 86.19 98 LYS A N 1
ATOM 768 C CA . LYS A 1 98 ? 15.370 4.779 -10.073 1.00 86.19 98 LYS A CA 1
ATOM 769 C C . LYS A 1 98 ? 13.879 5.059 -10.022 1.00 86.19 98 LYS A C 1
ATOM 771 O O . LYS A 1 98 ? 13.455 6.202 -10.174 1.00 86.19 98 LYS A O 1
ATOM 776 N N . VAL A 1 99 ? 13.102 4.020 -9.770 1.00 86.62 99 VAL A N 1
ATOM 777 C CA . VAL A 1 99 ? 11.657 4.094 -9.602 1.00 86.62 99 VAL A CA 1
ATOM 778 C C . VAL A 1 99 ? 11.341 4.107 -8.118 1.00 86.62 99 VAL A C 1
ATOM 780 O O . VAL A 1 99 ? 11.661 3.163 -7.398 1.00 86.62 99 VAL A O 1
ATOM 783 N N . ILE A 1 100 ? 10.699 5.172 -7.659 1.00 89.31 100 ILE A N 1
ATOM 784 C CA . ILE A 1 100 ? 10.111 5.292 -6.332 1.00 89.31 100 ILE A CA 1
ATOM 785 C C . ILE A 1 100 ? 8.606 5.161 -6.503 1.00 89.31 100 ILE A C 1
ATOM 787 O O . ILE A 1 100 ? 7.980 6.037 -7.082 1.00 89.31 100 ILE A O 1
ATOM 791 N N . PHE A 1 101 ? 8.027 4.088 -5.981 1.00 90.56 101 PHE A N 1
ATOM 792 C CA . PHE A 1 101 ? 6.593 3.853 -6.046 1.00 90.56 101 PHE A CA 1
ATOM 793 C C . PHE A 1 101 ? 5.984 4.034 -4.660 1.00 90.56 101 PHE A C 1
ATOM 795 O O . PHE A 1 101 ? 6.254 3.249 -3.747 1.00 90.56 101 PHE A O 1
ATOM 802 N N . ASN A 1 102 ? 5.186 5.084 -4.501 1.00 91.25 102 ASN A N 1
ATOM 803 C CA . ASN A 1 102 ? 4.451 5.393 -3.288 1.00 91.25 102 ASN A CA 1
ATOM 804 C C . ASN A 1 102 ? 2.986 4.998 -3.490 1.00 91.25 102 ASN A C 1
ATOM 806 O O . ASN A 1 102 ? 2.347 5.398 -4.459 1.00 91.25 102 ASN A O 1
ATOM 810 N N . VAL A 1 103 ? 2.444 4.223 -2.557 1.00 90.00 103 VAL A N 1
ATOM 811 C CA . VAL A 1 103 ? 1.023 3.878 -2.515 1.00 90.00 103 VAL A CA 1
ATOM 812 C C . VAL A 1 103 ? 0.432 4.462 -1.244 1.00 90.00 103 VAL A C 1
ATOM 814 O O . VAL A 1 103 ? 0.859 4.131 -0.135 1.00 90.00 103 VAL A O 1
ATOM 817 N N . THR A 1 104 ? -0.578 5.308 -1.400 1.00 89.38 104 THR A N 1
ATOM 818 C CA . THR A 1 104 ? -1.362 5.858 -0.299 1.00 89.38 104 THR A CA 1
ATOM 819 C C . THR A 1 104 ? -2.751 5.253 -0.342 1.00 89.38 104 THR A C 1
ATOM 821 O O . THR A 1 104 ? -3.493 5.455 -1.300 1.00 89.38 104 THR A O 1
ATOM 824 N N . ALA A 1 105 ? -3.114 4.513 0.703 1.00 87.38 105 ALA A N 1
ATOM 825 C CA . ALA A 1 105 ? -4.464 3.995 0.851 1.00 87.38 105 ALA A CA 1
ATOM 826 C C . ALA A 1 105 ? -5.268 4.858 1.818 1.00 87.38 105 ALA A C 1
ATOM 828 O O . ALA A 1 105 ? -4.795 5.155 2.914 1.00 87.38 105 ALA A O 1
ATOM 829 N N . THR A 1 106 ? -6.487 5.229 1.436 1.00 86.06 106 THR A N 1
ATOM 830 C CA . THR A 1 106 ? -7.403 6.018 2.267 1.00 86.06 106 THR A CA 1
ATOM 831 C C . THR A 1 106 ? -8.631 5.198 2.663 1.00 86.06 106 THR A C 1
ATOM 833 O O . THR A 1 106 ? -9.214 4.485 1.841 1.00 86.06 106 THR A O 1
ATOM 836 N N . ASN A 1 107 ? -9.019 5.264 3.940 1.00 82.62 107 ASN A N 1
ATOM 837 C CA . ASN A 1 107 ? -10.268 4.686 4.451 1.00 82.62 107 ASN A CA 1
ATOM 838 C C . ASN A 1 107 ? -10.689 5.380 5.750 1.00 82.62 107 ASN A C 1
ATOM 840 O O . ASN A 1 107 ? -9.919 5.449 6.707 1.00 82.62 107 ASN A O 1
ATOM 844 N N . ASN A 1 108 ? -11.946 5.816 5.811 1.00 74.06 108 ASN A N 1
ATOM 845 C CA . ASN A 1 108 ? -12.520 6.497 6.975 1.00 74.06 108 ASN A CA 1
ATOM 846 C C . ASN A 1 108 ? -12.575 5.619 8.240 1.00 74.06 108 ASN A C 1
ATOM 848 O O . ASN A 1 108 ? -12.666 6.147 9.343 1.00 74.06 108 ASN A O 1
ATOM 852 N N . ASN A 1 109 ? -12.479 4.294 8.102 1.00 71.44 109 ASN A N 1
ATOM 853 C CA . ASN A 1 109 ? -12.502 3.350 9.220 1.00 71.44 109 ASN A CA 1
ATOM 854 C C . ASN A 1 109 ? -11.120 3.115 9.854 1.00 71.44 109 ASN A C 1
ATOM 856 O O . ASN A 1 109 ? -11.023 2.446 10.882 1.00 71.44 109 ASN A O 1
ATOM 860 N N . LEU A 1 1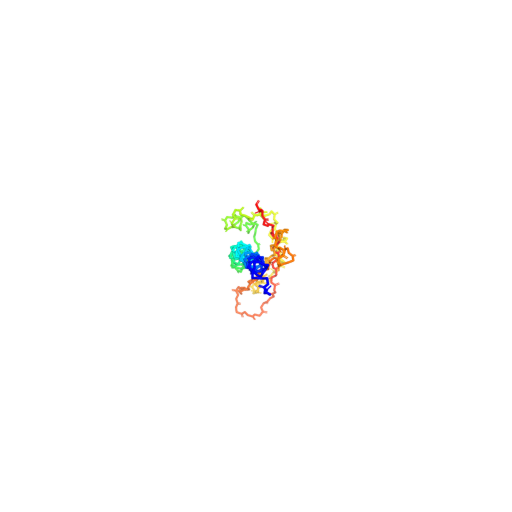10 ? -10.044 3.683 9.298 1.00 71.25 110 LEU A N 1
ATOM 861 C CA . LEU A 1 110 ? -8.689 3.603 9.856 1.00 71.25 110 LEU A CA 1
ATOM 862 C C . LEU A 1 110 ? -8.471 4.643 10.969 1.00 71.25 110 LEU A C 1
ATOM 864 O O . LEU A 1 110 ? -7.560 5.471 10.903 1.00 71.25 110 LEU A O 1
ATOM 868 N N . TYR A 1 111 ? -9.309 4.599 12.007 1.00 66.38 111 TYR A N 1
ATOM 869 C CA . TYR A 1 111 ? -9.321 5.583 13.099 1.00 66.38 111 TYR A CA 1
ATOM 870 C C . TYR A 1 111 ? -7.961 5.762 13.790 1.00 66.38 111 TYR A C 1
ATOM 872 O O . TYR A 1 111 ? -7.593 6.877 14.145 1.00 66.38 111 TYR A O 1
ATOM 880 N N . PHE A 1 112 ? -7.188 4.684 13.949 1.00 67.56 112 PHE A N 1
ATOM 881 C CA . PHE A 1 112 ? -5.883 4.724 14.622 1.00 67.56 112 PHE A CA 1
ATOM 882 C C . PHE A 1 112 ? -4.732 5.241 13.741 1.00 67.56 112 PHE A C 1
ATOM 884 O O . PHE A 1 112 ? -3.626 5.422 14.241 1.00 67.56 112 PHE A O 1
ATOM 891 N N . TYR A 1 113 ? -4.977 5.479 12.448 1.00 70.88 113 TYR A N 1
ATOM 892 C CA . TYR A 1 113 ? -3.956 5.847 11.456 1.00 70.88 113 TYR A CA 1
ATOM 893 C C . TYR A 1 113 ? -4.339 7.111 10.670 1.00 70.88 113 TYR A C 1
ATOM 895 O O . TYR A 1 113 ? -3.938 7.284 9.524 1.00 70.88 113 TYR A O 1
ATOM 903 N N . ASN A 1 114 ? -5.148 7.999 11.262 1.00 76.75 114 ASN A N 1
ATOM 904 C CA . ASN A 1 114 ? -5.636 9.226 10.614 1.00 76.75 114 ASN A CA 1
ATOM 905 C C . ASN A 1 114 ? -6.299 8.980 9.244 1.00 76.75 114 ASN A C 1
ATOM 907 O O . ASN A 1 114 ? -6.245 9.831 8.358 1.00 76.75 114 ASN A O 1
ATOM 911 N N . GLY A 1 115 ? -6.912 7.809 9.049 1.00 78.31 115 GLY A N 1
ATOM 912 C CA . GLY A 1 115 ? -7.588 7.479 7.798 1.00 78.31 115 GLY A CA 1
ATOM 913 C C . GLY A 1 115 ? -6.667 7.079 6.639 1.00 78.31 115 GLY A C 1
ATOM 914 O O . GLY A 1 115 ? -7.172 6.883 5.533 1.00 78.31 115 GLY A O 1
ATOM 915 N N . GLN A 1 116 ? -5.346 6.976 6.850 1.00 84.12 116 GLN A 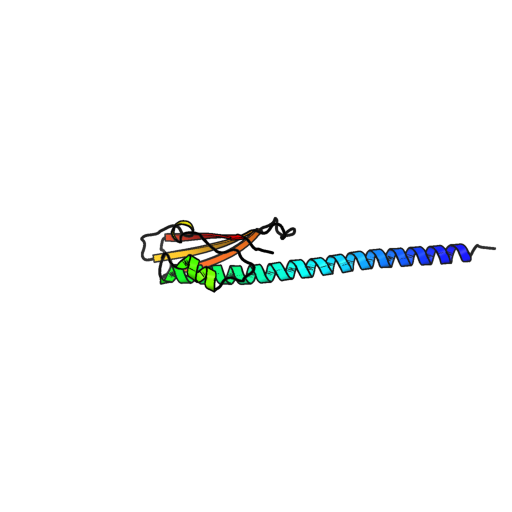N 1
ATOM 916 C CA . GLN A 1 116 ? -4.371 6.774 5.774 1.00 84.12 116 GLN A CA 1
ATOM 917 C C . GLN A 1 116 ? -3.335 5.692 6.096 1.00 84.12 116 GLN A C 1
ATOM 919 O O . GLN A 1 116 ? -2.835 5.586 7.214 1.00 84.12 116 GLN A O 1
ATOM 924 N N . LEU A 1 117 ? -2.971 4.907 5.085 1.00 86.75 117 LEU A N 1
ATOM 925 C CA . LEU A 1 117 ? -1.837 3.987 5.115 1.00 86.75 117 LEU A CA 1
ATOM 926 C C . LEU A 1 117 ? -0.871 4.342 3.992 1.00 86.75 117 LEU A C 1
ATOM 928 O O . LEU A 1 117 ? -1.281 4.812 2.931 1.00 86.75 117 LEU A O 1
ATOM 932 N N . PHE A 1 118 ? 0.410 4.065 4.224 1.00 89.00 118 PHE A N 1
ATOM 933 C CA . PHE A 1 118 ? 1.481 4.341 3.276 1.00 89.00 118 PHE A CA 1
ATOM 934 C C . PHE A 1 118 ? 2.298 3.078 3.021 1.00 89.00 118 PHE A C 1
ATOM 936 O O . PHE A 1 118 ? 2.687 2.367 3.953 1.00 89.00 118 PHE A O 1
ATOM 943 N N . SER A 1 119 ? 2.581 2.830 1.749 1.00 88.94 119 SER A N 1
ATOM 944 C CA . SER A 1 119 ? 3.571 1.864 1.292 1.00 88.94 119 SER A CA 1
ATOM 945 C C . SER A 1 119 ? 4.517 2.551 0.319 1.00 88.94 119 SER A C 1
ATOM 947 O O . SER A 1 119 ? 4.114 3.441 -0.429 1.00 88.94 119 SER A O 1
ATOM 949 N N . LYS A 1 120 ? 5.790 2.168 0.365 1.00 91.06 120 LYS A N 1
ATOM 950 C CA . LYS A 1 120 ? 6.828 2.716 -0.497 1.00 91.06 120 LYS A CA 1
ATOM 951 C C . LYS A 1 120 ? 7.768 1.611 -0.930 1.00 91.06 120 LYS A C 1
ATOM 953 O O . LYS A 1 120 ? 8.292 0.876 -0.090 1.00 91.06 120 LYS A O 1
ATOM 958 N N . ARG A 1 121 ? 8.058 1.571 -2.225 1.00 90.88 121 ARG A N 1
ATOM 959 C CA . ARG A 1 121 ? 9.079 0.701 -2.800 1.00 90.88 121 ARG A CA 1
ATOM 960 C C . ARG A 1 121 ? 10.023 1.494 -3.687 1.00 90.88 121 ARG A C 1
ATOM 962 O O . ARG A 1 121 ? 9.624 2.477 -4.301 1.00 90.88 121 ARG A O 1
ATOM 969 N N . VAL A 1 122 ? 11.285 1.076 -3.716 1.00 88.31 122 VAL A N 1
ATOM 970 C CA . VAL A 1 122 ? 12.306 1.657 -4.587 1.00 88.31 122 VAL A CA 1
ATOM 971 C C . VAL A 1 122 ? 12.995 0.536 -5.344 1.00 88.31 122 VAL A C 1
ATOM 973 O O . VAL A 1 122 ? 13.467 -0.415 -4.721 1.00 88.31 122 VAL A O 1
ATOM 976 N N . VAL A 1 123 ? 13.039 0.661 -6.666 1.00 88.88 123 VAL A N 1
ATOM 977 C CA . VAL A 1 123 ? 13.699 -0.281 -7.576 1.00 88.88 123 VAL A CA 1
ATOM 978 C C . VAL A 1 123 ? 14.555 0.516 -8.551 1.00 88.88 123 VAL A C 1
ATOM 980 O O . VAL A 1 123 ? 14.202 1.627 -8.938 1.00 88.88 123 VAL A O 1
ATOM 983 N N . PHE A 1 124 ? 15.699 -0.036 -8.929 1.00 84.44 124 PHE A N 1
ATOM 984 C CA . PHE A 1 124 ? 16.600 0.564 -9.903 1.00 84.44 124 PHE A CA 1
ATOM 985 C C . PHE A 1 124 ? 16.475 -0.197 -11.218 1.00 84.44 124 PHE A C 1
ATOM 987 O O . PHE A 1 124 ? 16.461 -1.426 -11.201 1.00 84.44 124 PHE A O 1
ATOM 994 N N . ASN A 1 125 ? 16.387 0.521 -12.339 1.00 80.44 125 ASN A N 1
ATOM 995 C CA . ASN A 1 125 ? 16.463 -0.110 -13.657 1.00 80.44 125 ASN A CA 1
ATOM 996 C C . ASN A 1 125 ? 17.914 -0.545 -13.969 1.00 80.44 125 ASN A C 1
ATOM 998 O O . ASN A 1 125 ? 18.141 -1.625 -14.504 1.00 80.44 125 ASN A O 1
ATOM 1002 N N . GLN A 1 126 ? 18.912 0.260 -13.574 1.00 77.12 126 GLN A N 1
ATOM 1003 C CA . GLN A 1 126 ? 20.348 -0.019 -13.756 1.00 77.12 126 GLN A CA 1
ATOM 1004 C C . GLN A 1 126 ? 21.205 0.539 -12.603 1.00 77.12 126 GLN A C 1
ATOM 1006 O O . GLN A 1 126 ? 20.679 1.175 -11.685 1.00 77.12 126 GLN A O 1
ATOM 1011 N N . ASP A 1 127 ? 22.524 0.310 -12.665 1.00 68.00 127 ASP A N 1
ATOM 1012 C CA . ASP A 1 127 ? 23.534 0.662 -11.655 1.00 68.00 127 ASP A CA 1
ATOM 1013 C C . ASP A 1 127 ? 23.765 2.188 -11.506 1.00 68.00 127 ASP A C 1
ATOM 1015 O O . ASP A 1 127 ? 24.845 2.720 -11.734 1.00 68.00 127 ASP A O 1
ATOM 1019 N N . GLY A 1 128 ? 22.758 2.899 -10.997 1.00 58.97 128 GLY A N 1
ATOM 1020 C CA . GLY A 1 128 ? 22.990 3.731 -9.814 1.00 58.97 128 GLY A CA 1
ATOM 1021 C C . GLY A 1 128 ? 23.263 5.234 -9.948 1.00 58.97 128 GLY A C 1
ATOM 1022 O O . GLY A 1 128 ? 23.543 5.835 -8.910 1.00 58.97 128 GLY A O 1
ATOM 1023 N N . THR A 1 129 ? 23.131 5.887 -11.109 1.00 59.28 129 THR A N 1
ATOM 1024 C CA . THR A 1 129 ? 23.303 7.367 -11.200 1.00 59.28 129 THR A CA 1
ATOM 1025 C C . THR A 1 129 ? 22.219 8.141 -11.948 1.00 59.28 129 THR A C 1
ATOM 1027 O O . THR A 1 129 ? 22.249 9.370 -11.945 1.00 59.28 129 THR A O 1
ATOM 1030 N N . GLY A 1 130 ? 21.254 7.444 -12.539 1.00 63.69 130 GLY A N 1
ATOM 1031 C CA . GLY A 1 130 ? 20.183 8.049 -13.322 1.00 63.69 130 GLY A CA 1
ATOM 1032 C C . GLY A 1 130 ? 19.132 8.834 -12.527 1.00 63.69 130 GLY A C 1
ATOM 1033 O O . GLY A 1 130 ? 19.086 8.800 -11.289 1.00 63.69 130 GLY A O 1
ATOM 1034 N N . ASP A 1 131 ? 18.262 9.528 -13.258 1.00 76.94 131 ASP A N 1
ATOM 1035 C CA . ASP A 1 131 ? 17.208 10.377 -12.700 1.00 76.94 131 ASP A CA 1
ATOM 1036 C C . ASP A 1 131 ? 16.122 9.581 -11.950 1.00 76.94 131 ASP A C 1
ATOM 1038 O O . ASP A 1 131 ? 16.093 8.346 -11.909 1.00 76.94 131 ASP A O 1
ATOM 1042 N N . THR A 1 132 ? 15.214 10.300 -11.287 1.00 81.94 132 THR A N 1
ATOM 1043 C CA . THR A 1 132 ? 14.191 9.688 -10.424 1.00 81.94 132 THR A CA 1
ATOM 1044 C C . THR A 1 132 ? 12.821 9.681 -11.087 1.00 81.94 132 THR A C 1
ATOM 1046 O O . THR A 1 132 ? 12.200 10.733 -11.250 1.00 81.94 132 THR A O 1
ATOM 1049 N N . ILE A 1 133 ? 12.301 8.484 -11.353 1.00 85.69 13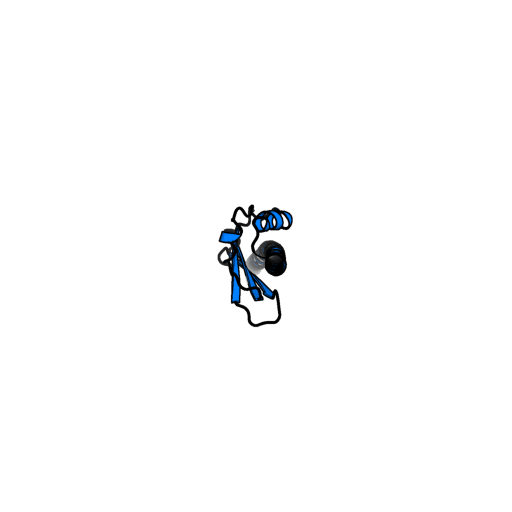3 ILE A N 1
ATOM 1050 C CA . ILE A 1 133 ? 10.879 8.290 -11.623 1.00 85.69 133 ILE A CA 1
ATOM 1051 C C . ILE A 1 133 ? 10.168 8.113 -10.279 1.00 85.69 133 ILE A C 1
ATOM 1053 O O . ILE A 1 133 ? 10.443 7.176 -9.537 1.00 85.69 133 ILE A O 1
ATOM 1057 N N . THR A 1 134 ? 9.283 9.036 -9.932 1.00 87.19 134 THR A N 1
ATOM 1058 C CA . THR A 1 134 ? 8.377 8.953 -8.790 1.00 87.19 134 THR A CA 1
ATOM 1059 C C . THR A 1 134 ? 6.974 8.656 -9.294 1.00 87.19 134 THR A C 1
ATOM 1061 O O . THR A 1 134 ? 6.441 9.364 -10.148 1.00 87.19 134 THR A O 1
ATOM 1064 N N . CYS A 1 135 ? 6.396 7.597 -8.745 1.00 87.50 135 CYS A N 1
ATOM 1065 C CA . CYS A 1 135 ? 5.040 7.166 -8.992 1.00 87.50 135 CYS A CA 1
ATOM 1066 C C . CYS A 1 135 ? 4.229 7.299 -7.707 1.00 87.50 135 CYS A C 1
ATOM 1068 O O . CYS A 1 135 ? 4.576 6.673 -6.705 1.00 87.50 135 CYS A O 1
ATOM 1070 N N . ASP A 1 136 ? 3.153 8.075 -7.743 1.00 89.69 136 ASP A N 1
ATOM 1071 C CA . ASP A 1 136 ? 2.268 8.309 -6.608 1.00 89.69 136 ASP A CA 1
ATOM 1072 C C . ASP A 1 136 ? 0.878 7.750 -6.917 1.00 89.69 136 ASP A C 1
ATOM 1074 O O . ASP A 1 136 ? 0.106 8.298 -7.703 1.00 89.69 136 ASP A O 1
ATOM 1078 N N . LEU A 1 137 ? 0.547 6.634 -6.274 1.00 87.31 137 LEU A N 1
ATOM 1079 C CA . LEU A 1 137 ? -0.735 5.967 -6.430 1.00 87.31 137 LEU A CA 1
ATOM 1080 C C . LEU A 1 137 ? -1.603 6.184 -5.189 1.00 87.31 137 LEU A C 1
ATOM 1082 O O . LEU A 1 137 ? -1.276 5.729 -4.094 1.00 87.31 137 LEU A O 1
ATOM 1086 N N . SER A 1 138 ? -2.761 6.812 -5.379 1.00 87.00 138 SER A N 1
ATOM 1087 C CA . SER A 1 138 ? -3.791 6.919 -4.344 1.00 87.00 138 SER A CA 1
ATOM 1088 C C . SER A 1 138 ? -4.893 5.889 -4.577 1.00 87.00 138 SER A C 1
ATOM 1090 O O . SER A 1 138 ? -5.517 5.874 -5.635 1.00 87.00 138 SER A O 1
ATOM 1092 N N . VAL A 1 139 ? -5.152 5.042 -3.581 1.00 85.88 139 VAL A N 1
ATOM 1093 C CA . VAL A 1 139 ? -6.205 4.017 -3.616 1.00 85.88 139 VAL A CA 1
ATOM 1094 C C . VAL A 1 139 ? -7.156 4.167 -2.437 1.00 85.88 139 VAL A C 1
ATOM 1096 O O . VAL A 1 139 ? -6.755 4.527 -1.335 1.00 85.88 139 VAL A O 1
ATOM 1099 N N . THR A 1 140 ? -8.431 3.850 -2.638 1.00 85.75 140 THR A N 1
ATOM 1100 C CA . THR A 1 140 ? -9.421 3.829 -1.551 1.00 85.75 140 THR A CA 1
ATOM 1101 C C . THR A 1 140 ? -9.772 2.392 -1.195 1.00 85.75 140 THR A C 1
ATOM 1103 O O . THR A 1 140 ? -10.014 1.575 -2.089 1.00 85.75 140 THR A O 1
ATOM 1106 N N . ILE A 1 141 ? -9.802 2.079 0.101 1.00 83.62 141 ILE A N 1
ATOM 1107 C CA . ILE A 1 141 ? -10.239 0.769 0.596 1.00 83.62 141 ILE A CA 1
ATOM 1108 C C . ILE A 1 141 ? -11.760 0.819 0.778 1.00 83.62 141 ILE A C 1
ATOM 1110 O O . ILE A 1 141 ? -12.271 1.597 1.585 1.00 83.62 141 ILE A O 1
ATOM 1114 N N . ASN A 1 142 ? -12.466 -0.022 0.032 1.00 79.88 142 ASN A N 1
ATOM 1115 C CA . ASN A 1 142 ? -13.893 -0.265 0.176 1.00 79.88 142 ASN A CA 1
ATOM 1116 C C . ASN A 1 142 ? -14.110 -1.243 1.340 1.00 79.88 142 ASN A C 1
ATOM 1118 O O . ASN A 1 142 ? -13.445 -2.280 1.409 1.00 79.88 142 ASN A O 1
ATOM 1122 N N . ASN A 1 143 ? -15.014 -0.896 2.259 1.00 61.50 143 ASN A N 1
ATOM 1123 C CA . ASN A 1 143 ? -15.439 -1.794 3.338 1.00 61.50 143 ASN A CA 1
ATOM 1124 C C . ASN A 1 143 ? -16.586 -2.692 2.885 1.00 61.50 143 ASN A C 1
ATOM 1126 O O . ASN A 1 143 ? -17.472 -2.173 2.169 1.00 61.50 143 ASN A O 1
#

Foldseek 3Di:
DDDPPVVVVVVVVVVVVVVVVVVVVVVVVVVVVVLVVVVVVQQVQQQVLQVLLQVCCLAVNQDQCSQVVNQVSHDPQKDRQPDGSCRFKPDDPDPWEKEKEKEKEADPSNVVPVRIDIDIDIDTSDPDDDYYMYGYHYIYGHD

Organism: NCBI:txid2576037

pLDDT: mean 81.43, std 10.48, range [45.22, 94.81]

Mean predicted aligned error: 9.44 Å

Solvent-accessible surface area (backbone atoms only — not comparable to full-atom values): 7910 Å² total; per-residue (Å²): 135,81,74,65,70,63,54,55,56,49,52,52,51,54,51,53,52,52,52,53,54,52,48,54,53,50,51,52,52,53,55,48,52,56,55,51,53,57,48,52,55,51,47,56,45,38,45,51,47,17,49,51,52,13,52,47,37,39,74,72,42,90,46,80,59,54,27,60,56,46,54,72,72,49,54,89,46,42,57,84,59,85,58,55,34,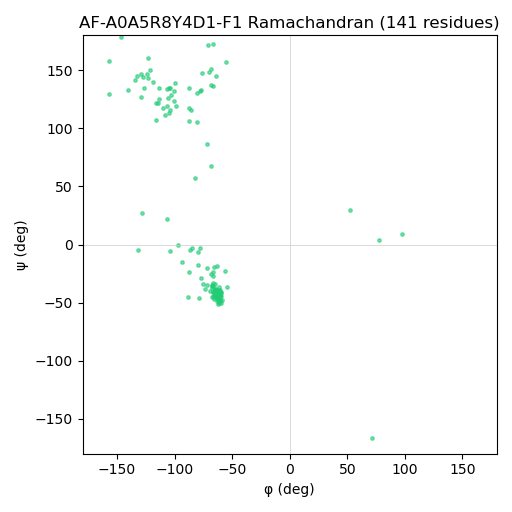74,73,31,26,58,89,73,90,65,95,37,32,33,25,37,17,36,32,37,37,37,31,89,84,38,71,94,46,83,24,48,47,80,32,76,31,76,35,63,53,48,98,81,79,47,55,78,32,49,25,57,43,80,46,44,52,53,130

Radius of gyration: 25.45 Å; Cα contacts (8 Å, |Δi|>4): 199; chains: 1; bounding box: 48×20×89 Å

Sequence (143 aa):
MENKTTNMKKAAIENILVWIVLFAMFASIFFFVINYTVIIRAKDTMDAIADFGSNYVAVNGIGDDLSDRMNDIKSRNFSNINADTSTICNTNNDNEYKVIFNVTATNNNLYFYNGQLFSKRVVFNQDGTGDTITCDLSVTINN